Protein AF-A0A6B4JHG7-F1 (afdb_monomer_lite)

Secondary structure (DSSP, 8-state):
--------SS-----S----S--EEEEEEEEEGGGSGGG--TTSEE-TT-EEETTS-B--SSSS-GGGEEEEE-S-EE-TT--SEEEEEEEEEEEE-GGGSSSPPPHHHHHH-TTEEE-

Sequence (119 aa):
MSIEKKITYMGESKSILKLVGEMFQNVNIKVTKTDITAALNDDEVLPAGTIIAQDGKFVDGTTITDDKAYGLVYRDVNFKHSNGNESIPVTIFGFVNEKALPKAPSSNAKSAMKMLLFI

Structure (mmCIF, N/CA/C/O backbone):
data_AF-A0A6B4JHG7-F1
#
_entry.id   AF-A0A6B4JHG7-F1
#
loop_
_atom_site.group_PDB
_atom_site.id
_atom_site.type_symbol
_atom_site.label_atom_id
_atom_site.label_alt_id
_atom_site.label_comp_id
_atom_site.label_asym_id
_atom_site.label_entity_id
_atom_site.label_seq_id
_atom_site.pdbx_PDB_ins_code
_atom_site.Cartn_x
_atom_site.Cartn_y
_atom_site.Cartn_z
_atom_site.occupancy
_atom_site.B_iso_or_equiv
_atom_site.auth_seq_id
_atom_site.auth_comp_id
_atom_site.auth_asym_id
_atom_site.auth_atom_id
_atom_site.pdbx_PDB_model_num
ATOM 1 N N . MET A 1 1 ? -25.183 -15.668 58.022 1.00 49.31 1 MET A N 1
ATOM 2 C CA . MET A 1 1 ? -24.163 -14.793 57.405 1.00 49.31 1 MET A CA 1
ATOM 3 C C . MET A 1 1 ? -23.619 -15.512 56.183 1.00 49.31 1 MET A C 1
ATOM 5 O O . MET A 1 1 ? -23.017 -16.563 56.349 1.00 49.31 1 MET A O 1
ATOM 9 N N . SER A 1 2 ? -23.916 -15.020 54.978 1.00 47.78 2 SER A N 1
ATOM 10 C CA . SER A 1 2 ? -23.335 -15.557 53.740 1.00 47.78 2 SER A CA 1
ATOM 11 C C . SER A 1 2 ? -21.944 -14.950 53.576 1.00 47.78 2 SER A C 1
ATOM 13 O O . SER A 1 2 ? -21.821 -13.727 53.588 1.00 47.78 2 SER A O 1
ATOM 15 N N . ILE A 1 3 ? -20.904 -15.778 53.505 1.00 60.16 3 ILE A N 1
ATOM 16 C CA . ILE A 1 3 ? -19.539 -15.317 53.239 1.00 60.16 3 ILE A CA 1
ATOM 17 C C . ILE A 1 3 ? -19.255 -15.632 51.777 1.00 60.16 3 ILE A C 1
ATOM 19 O O . ILE A 1 3 ? -19.034 -16.786 51.412 1.00 60.16 3 ILE A O 1
ATOM 23 N N . GLU A 1 4 ? -19.281 -14.602 50.940 1.00 63.50 4 GLU A N 1
ATOM 24 C CA . GLU A 1 4 ? -18.851 -14.711 49.553 1.00 63.50 4 GLU A CA 1
ATOM 25 C C . GLU A 1 4 ? -17.319 -14.827 49.528 1.00 63.50 4 GLU A C 1
ATOM 27 O O . GLU A 1 4 ? -16.594 -13.909 49.918 1.00 63.50 4 GLU A O 1
ATOM 32 N N . LYS A 1 5 ? -16.800 -15.991 49.123 1.00 61.75 5 LYS A N 1
ATOM 33 C CA . LYS A 1 5 ? -15.357 -16.192 48.953 1.00 61.75 5 LYS A CA 1
ATOM 34 C C . LYS A 1 5 ? -14.920 -15.605 47.614 1.00 61.75 5 LYS A C 1
ATOM 36 O O . LYS A 1 5 ? -15.081 -16.236 46.574 1.00 61.75 5 LYS A O 1
ATOM 41 N N . LYS A 1 6 ? -14.310 -14.421 47.654 1.00 66.94 6 LYS A N 1
ATOM 42 C CA . LYS A 1 6 ? -13.621 -13.823 46.506 1.00 66.94 6 LYS A CA 1
ATOM 43 C C . LYS A 1 6 ? -12.177 -14.329 46.468 1.00 66.94 6 LYS A C 1
ATOM 45 O O . LYS A 1 6 ? -11.413 -14.050 47.388 1.00 66.94 6 LYS A O 1
ATOM 50 N N . ILE A 1 7 ? -11.812 -15.087 45.433 1.00 62.06 7 ILE A N 1
ATOM 51 C CA . ILE A 1 7 ? -10.432 -15.551 45.228 1.00 62.06 7 ILE A CA 1
ATOM 52 C C . ILE A 1 7 ? -9.828 -14.765 44.065 1.00 62.06 7 ILE A C 1
ATOM 54 O O . ILE A 1 7 ? -10.294 -14.864 42.932 1.00 62.06 7 ILE A O 1
ATOM 58 N N . THR A 1 8 ? -8.798 -13.972 44.355 1.00 64.38 8 THR A N 1
ATOM 59 C CA . THR A 1 8 ? -8.049 -13.197 43.360 1.00 64.38 8 THR A CA 1
ATOM 60 C C . THR A 1 8 ? -6.716 -13.892 43.132 1.00 64.38 8 THR A C 1
ATOM 62 O O . THR A 1 8 ? -5.870 -13.896 44.022 1.00 64.38 8 THR A O 1
ATOM 65 N N . TYR A 1 9 ? -6.536 -14.506 41.963 1.00 56.50 9 TYR A N 1
ATOM 66 C CA . TYR A 1 9 ? -5.351 -15.325 41.691 1.00 56.50 9 TYR A CA 1
ATOM 67 C C . TYR A 1 9 ? -4.128 -14.502 41.265 1.00 56.50 9 TYR A C 1
ATOM 69 O O . TYR A 1 9 ? -3.016 -14.886 41.597 1.00 56.50 9 TYR A O 1
ATOM 77 N N . MET A 1 10 ? -4.332 -13.356 40.611 1.00 56.84 10 MET A N 1
ATOM 78 C CA . MET A 1 10 ? -3.356 -12.306 40.296 1.00 56.84 10 MET A CA 1
ATOM 79 C C . MET A 1 10 ? -4.185 -11.046 40.000 1.00 56.84 10 MET A C 1
ATOM 81 O O . MET A 1 10 ? -5.142 -11.133 39.232 1.00 56.84 10 MET A O 1
ATOM 85 N N . GLY A 1 11 ? -3.896 -9.890 40.602 1.00 53.81 11 GLY A N 1
ATOM 86 C CA . GLY A 1 11 ? -4.543 -8.642 40.173 1.00 53.81 11 GLY A CA 1
ATOM 87 C C . GLY A 1 11 ? -4.198 -8.378 38.704 1.00 53.81 11 GLY A C 1
ATOM 88 O O . GLY A 1 11 ? -3.020 -8.384 38.357 1.00 53.81 11 GLY A O 1
ATOM 89 N N . GLU A 1 12 ? -5.202 -8.226 37.839 1.00 45.78 12 GLU A N 1
ATOM 90 C CA . GLU A 1 12 ? -5.006 -8.142 36.386 1.00 45.78 12 GLU A CA 1
ATOM 91 C C . GLU A 1 12 ? -3.998 -7.043 36.010 1.00 45.78 12 GLU A C 1
ATOM 93 O O . GLU A 1 12 ? -4.103 -5.908 36.483 1.00 45.78 12 GLU A O 1
ATOM 98 N N . SER A 1 13 ? -3.047 -7.351 35.115 1.00 47.19 13 SER A N 1
ATOM 99 C CA . SER A 1 13 ? -2.284 -6.318 34.403 1.00 47.19 13 SER A CA 1
ATOM 100 C C . SER A 1 13 ? -3.258 -5.481 33.578 1.00 47.19 13 SER A C 1
ATOM 102 O O . SER A 1 13 ? -3.543 -5.786 32.422 1.00 47.19 13 SER A O 1
ATOM 104 N N . LYS A 1 14 ? -3.784 -4.411 34.175 1.00 43.72 14 LYS A N 1
ATOM 105 C CA . LYS A 1 14 ? -4.546 -3.393 33.459 1.00 43.72 14 LYS A CA 1
ATOM 106 C C . LYS A 1 14 ? -3.586 -2.596 32.583 1.00 43.72 14 LYS A C 1
ATOM 108 O O . LYS A 1 14 ? -3.052 -1.574 32.998 1.00 43.72 14 LYS A O 1
ATOM 113 N N . SER A 1 15 ? -3.377 -3.064 31.360 1.00 49.62 15 SER A N 1
ATOM 114 C CA . SER A 1 15 ? -2.990 -2.191 30.256 1.00 49.62 15 SER A CA 1
ATOM 115 C C . SER A 1 15 ? -4.259 -1.817 29.500 1.00 49.62 15 SER A C 1
ATOM 117 O O . SER A 1 15 ? -4.832 -2.650 28.807 1.00 49.62 15 SER A O 1
ATOM 119 N N . ILE A 1 16 ? -4.714 -0.573 29.639 1.00 46.03 16 ILE A N 1
ATOM 120 C CA . ILE A 1 16 ? -5.915 -0.052 28.957 1.00 46.03 16 ILE A CA 1
ATOM 121 C C . ILE A 1 16 ? -5.587 0.578 27.589 1.00 46.03 16 ILE A C 1
ATOM 123 O O . ILE A 1 16 ? -6.299 1.459 27.128 1.00 46.03 16 ILE A O 1
ATOM 127 N N . LEU A 1 17 ? -4.526 0.091 26.937 1.00 44.03 17 LEU A N 1
ATO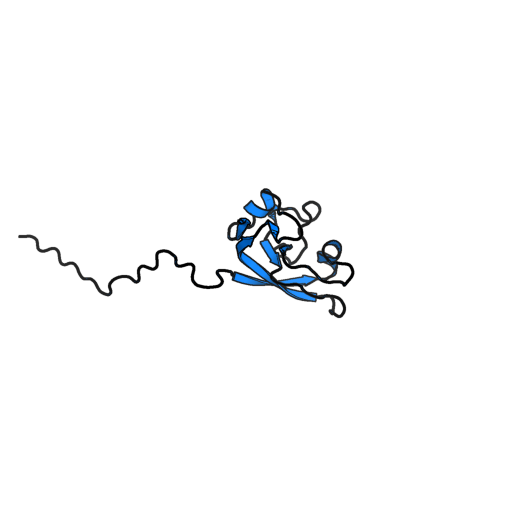M 128 C CA . LEU A 1 17 ? -3.785 0.702 25.824 1.00 44.03 17 LEU A CA 1
ATOM 129 C C . LEU A 1 17 ? -2.834 1.822 26.267 1.00 44.03 17 LEU A C 1
ATOM 131 O O . LEU A 1 17 ? -3.147 2.713 27.050 1.00 44.03 17 LEU A O 1
ATOM 135 N N . LYS A 1 18 ? -1.613 1.695 25.761 1.00 44.91 18 LYS A N 1
ATOM 136 C CA . LYS A 1 18 ? -0.376 2.323 26.208 1.00 44.91 18 LYS A CA 1
ATOM 137 C C . LYS A 1 18 ? 0.362 2.640 24.916 1.00 44.91 18 LYS A C 1
ATOM 139 O O . LYS A 1 18 ? 1.049 1.764 24.410 1.00 44.91 18 LYS A O 1
ATOM 144 N N . LEU A 1 19 ? 0.167 3.807 24.304 1.00 56.56 19 LEU A N 1
ATOM 145 C CA . LEU A 1 19 ? 1.042 4.185 23.188 1.00 56.56 19 LEU A CA 1
ATOM 146 C C . LEU A 1 19 ? 2.431 4.470 23.777 1.00 56.56 19 LEU A C 1
ATOM 148 O O . LEU A 1 19 ? 2.740 5.595 24.152 1.00 56.56 19 LEU A O 1
ATOM 152 N N . VAL A 1 20 ? 3.244 3.423 23.927 1.00 45.03 20 VAL A N 1
ATOM 153 C CA . VAL A 1 20 ? 4.691 3.524 24.125 1.00 45.03 20 VAL A CA 1
ATOM 154 C C . VAL A 1 20 ? 5.336 2.493 23.209 1.00 45.03 20 VAL A C 1
ATOM 156 O O . VAL A 1 20 ? 5.348 1.301 23.513 1.00 45.03 20 VAL A O 1
ATOM 159 N N . GLY A 1 21 ? 5.832 2.980 22.074 1.00 59.00 21 GLY A N 1
ATOM 160 C CA . GLY A 1 21 ? 6.457 2.195 21.014 1.00 59.00 21 GLY A CA 1
ATOM 161 C C . GLY A 1 21 ? 5.870 2.493 19.635 1.00 59.00 21 GLY A C 1
ATOM 162 O O . GLY A 1 21 ? 4.820 3.123 19.501 1.00 59.00 21 GLY A O 1
ATOM 163 N N . GLU A 1 22 ? 6.572 2.018 18.611 1.00 62.09 22 GLU A N 1
ATOM 164 C CA . GLU A 1 22 ? 6.141 2.016 17.217 1.00 62.09 22 GLU A CA 1
ATOM 165 C C . GLU A 1 22 ? 4.953 1.052 17.029 1.00 62.09 22 GLU A C 1
ATOM 167 O O . GLU A 1 22 ? 5.122 -0.144 16.802 1.00 62.09 22 GLU A O 1
ATOM 172 N N . MET A 1 23 ? 3.723 1.557 17.184 1.00 75.69 23 MET A N 1
ATOM 173 C CA . MET A 1 23 ? 2.496 0.774 16.992 1.00 75.69 23 MET A CA 1
ATOM 174 C C . MET A 1 23 ? 2.169 0.626 15.506 1.00 75.69 23 MET A C 1
ATOM 176 O O . MET A 1 23 ? 1.224 1.234 15.003 1.00 75.69 23 MET A O 1
ATOM 180 N N . PHE A 1 24 ? 2.952 -0.192 14.810 1.00 82.06 24 PHE A N 1
ATOM 181 C CA . PHE A 1 24 ? 2.631 -0.641 13.465 1.00 82.06 24 PHE A CA 1
ATOM 182 C C . PHE A 1 24 ? 2.929 -2.131 13.291 1.00 82.06 24 PHE A C 1
ATOM 184 O O . PHE A 1 24 ? 3.789 -2.697 13.964 1.00 82.06 24 PHE A O 1
ATOM 191 N N . GLN A 1 25 ? 2.208 -2.776 12.378 1.00 86.12 25 GLN A N 1
ATOM 192 C CA . GLN A 1 25 ? 2.509 -4.136 11.948 1.00 86.12 25 GLN A CA 1
ATOM 193 C C . GLN A 1 25 ? 2.693 -4.158 10.442 1.00 86.12 25 GLN A C 1
ATOM 195 O O . GLN A 1 25 ? 1.804 -3.755 9.686 1.00 86.12 25 GLN A O 1
ATOM 200 N N . ASN A 1 26 ? 3.840 -4.690 10.034 1.00 89.31 26 ASN A N 1
ATOM 201 C CA . ASN A 1 26 ? 4.172 -4.902 8.639 1.00 89.31 26 ASN A CA 1
ATOM 202 C C . ASN A 1 26 ? 4.039 -6.380 8.297 1.00 89.31 26 ASN A C 1
ATOM 204 O O . ASN A 1 26 ? 4.357 -7.256 9.104 1.00 89.31 26 ASN A O 1
ATOM 208 N N . VAL A 1 27 ? 3.621 -6.647 7.071 1.00 90.50 27 VAL A N 1
ATOM 209 C CA . VAL A 1 27 ? 3.660 -7.970 6.462 1.00 90.50 27 VAL A CA 1
ATOM 210 C C . VAL A 1 27 ? 4.451 -7.897 5.172 1.00 90.50 27 VAL A C 1
ATOM 212 O O . VAL A 1 27 ? 4.416 -6.904 4.451 1.00 90.50 27 VAL A O 1
ATOM 215 N N . ASN A 1 28 ? 5.195 -8.957 4.897 1.00 92.38 28 ASN A N 1
ATOM 216 C CA . ASN A 1 28 ? 5.970 -9.052 3.675 1.00 92.38 28 ASN A CA 1
ATOM 217 C C . ASN A 1 28 ? 5.067 -9.562 2.552 1.00 92.38 28 ASN A C 1
ATOM 219 O O . ASN A 1 28 ? 4.546 -10.675 2.640 1.00 92.38 28 ASN A O 1
ATOM 223 N N . ILE A 1 29 ? 4.897 -8.759 1.504 1.00 92.75 29 ILE A N 1
ATOM 224 C CA . ILE A 1 29 ? 4.121 -9.114 0.313 1.00 92.75 29 ILE A CA 1
ATOM 225 C C . ILE A 1 29 ? 5.079 -9.239 -0.863 1.00 92.75 29 ILE A C 1
ATOM 227 O O . ILE A 1 29 ? 5.960 -8.400 -1.056 1.00 92.75 29 ILE A O 1
ATOM 231 N N . LYS A 1 30 ? 4.917 -10.307 -1.647 1.00 92.06 30 LYS A N 1
ATOM 232 C CA . LYS A 1 30 ? 5.647 -10.462 -2.903 1.00 92.06 30 LYS A CA 1
ATOM 233 C C . LYS A 1 30 ? 5.014 -9.573 -3.959 1.00 92.06 30 LYS A C 1
ATOM 235 O O . LYS A 1 30 ? 3.816 -9.667 -4.195 1.00 92.06 30 LYS A O 1
ATOM 240 N N . VAL A 1 31 ? 5.837 -8.762 -4.600 1.00 91.06 31 VAL A N 1
ATOM 241 C CA . VAL A 1 31 ? 5.426 -7.795 -5.610 1.00 91.06 31 VAL A CA 1
ATOM 242 C C . VAL A 1 31 ? 6.265 -7.995 -6.857 1.00 91.06 31 VAL A C 1
ATOM 244 O O . VAL A 1 31 ? 7.482 -8.183 -6.772 1.00 91.06 31 VAL A O 1
ATOM 247 N N . THR A 1 32 ? 5.608 -7.970 -8.015 1.00 91.31 32 THR A N 1
ATOM 248 C CA . THR A 1 32 ? 6.291 -7.999 -9.306 1.00 91.31 32 THR A CA 1
ATOM 249 C C . THR A 1 32 ? 6.405 -6.590 -9.876 1.00 91.31 32 THR A C 1
ATOM 251 O O . THR A 1 32 ? 5.484 -5.786 -9.748 1.00 91.31 32 THR A O 1
ATOM 254 N N . LYS A 1 33 ? 7.523 -6.276 -10.536 1.00 87.00 33 LYS A N 1
ATOM 255 C CA . LYS A 1 33 ? 7.781 -4.946 -11.113 1.00 87.00 33 LYS A CA 1
ATOM 256 C C . LYS A 1 33 ? 6.728 -4.551 -12.157 1.00 87.00 33 LYS A C 1
ATOM 258 O O . LYS A 1 33 ? 6.387 -3.376 -12.262 1.00 87.00 33 LYS A O 1
ATOM 263 N N . THR A 1 34 ? 6.178 -5.526 -12.882 1.00 88.75 34 THR A N 1
ATOM 264 C CA . THR A 1 34 ? 5.109 -5.326 -13.875 1.00 88.75 34 THR A CA 1
ATOM 265 C C . THR A 1 34 ? 3.794 -4.868 -13.251 1.00 88.75 34 THR A C 1
ATOM 267 O O . THR A 1 34 ? 3.077 -4.081 -13.859 1.00 88.75 34 THR A O 1
ATOM 270 N N . ASP A 1 35 ? 3.492 -5.309 -12.028 1.00 87.25 35 ASP A N 1
ATOM 271 C CA . ASP A 1 35 ? 2.240 -4.979 -11.335 1.00 87.25 35 ASP A CA 1
ATOM 272 C C . ASP A 1 35 ? 2.270 -3.607 -10.635 1.00 87.25 35 ASP A C 1
ATOM 274 O O . ASP A 1 35 ? 1.232 -3.107 -10.197 1.00 87.25 35 ASP A O 1
ATOM 278 N N . ILE A 1 36 ? 3.455 -2.998 -10.513 1.00 88.19 36 ILE A N 1
ATOM 279 C CA . ILE A 1 36 ? 3.668 -1.710 -9.830 1.00 88.19 36 ILE A CA 1
ATOM 280 C C . ILE A 1 36 ? 4.327 -0.654 -10.714 1.00 88.19 36 ILE A C 1
ATOM 282 O O . ILE A 1 36 ? 4.699 0.403 -10.213 1.00 88.19 36 ILE A O 1
ATOM 286 N N . THR A 1 37 ? 4.485 -0.907 -12.016 1.00 87.00 37 THR A N 1
ATOM 287 C CA . THR A 1 37 ? 5.227 -0.006 -12.916 1.00 87.00 37 THR A CA 1
ATOM 288 C C . THR A 1 37 ? 4.673 1.422 -12.885 1.00 87.00 37 THR A C 1
ATOM 290 O O . THR A 1 37 ? 5.440 2.374 -12.906 1.00 87.00 37 THR A O 1
ATOM 293 N N . ALA A 1 38 ? 3.352 1.577 -12.746 1.00 86.25 38 ALA A N 1
ATOM 294 C CA . ALA A 1 38 ? 2.686 2.878 -12.655 1.00 86.25 38 ALA A CA 1
ATOM 295 C C . ALA A 1 38 ? 2.921 3.633 -11.328 1.00 86.25 38 ALA A C 1
ATOM 297 O O . ALA A 1 38 ? 2.569 4.806 -11.229 1.00 86.25 38 ALA A O 1
ATOM 298 N N . ALA A 1 39 ? 3.474 2.971 -10.310 1.00 86.25 39 ALA A N 1
ATOM 299 C CA . ALA A 1 39 ? 3.754 3.542 -8.994 1.00 86.25 39 ALA A CA 1
ATOM 300 C C . ALA A 1 39 ? 5.250 3.783 -8.736 1.00 86.25 39 ALA A C 1
ATOM 302 O O . ALA A 1 39 ? 5.604 4.349 -7.703 1.00 86.25 39 ALA A O 1
ATOM 303 N N . LEU A 1 40 ? 6.125 3.339 -9.643 1.00 87.88 40 LEU A N 1
ATOM 304 C CA . LEU A 1 40 ? 7.556 3.607 -9.563 1.00 87.88 40 LEU A CA 1
ATOM 305 C C . LEU A 1 40 ? 7.844 5.056 -9.967 1.00 87.88 40 LEU A C 1
ATOM 307 O O . LEU A 1 40 ? 7.233 5.583 -10.896 1.00 87.88 40 LEU A O 1
ATOM 311 N N . ASN A 1 41 ? 8.793 5.689 -9.283 1.00 87.00 41 ASN A N 1
ATOM 312 C CA . ASN A 1 41 ? 9.349 6.967 -9.724 1.00 87.00 41 ASN A CA 1
ATOM 313 C C . ASN A 1 41 ? 10.395 6.773 -10.844 1.00 87.00 41 ASN A C 1
ATOM 315 O O . ASN A 1 41 ? 10.717 5.645 -11.221 1.00 87.00 41 ASN A O 1
ATOM 319 N N . ASP A 1 42 ? 10.963 7.877 -11.339 1.00 85.62 42 ASP A N 1
ATOM 320 C CA . ASP A 1 42 ? 11.960 7.872 -12.425 1.00 85.62 42 ASP A CA 1
ATOM 321 C C . ASP A 1 42 ? 13.235 7.061 -12.101 1.00 85.62 42 ASP A C 1
ATOM 323 O O . ASP A 1 42 ? 13.920 6.584 -13.005 1.00 85.62 42 ASP A O 1
ATOM 327 N N . ASP A 1 43 ? 13.538 6.857 -10.815 1.00 86.31 43 ASP A N 1
ATOM 328 C CA . ASP A 1 43 ? 14.666 6.050 -10.331 1.00 86.31 43 ASP A CA 1
ATOM 329 C C . ASP A 1 43 ? 14.306 4.572 -10.092 1.00 86.31 43 ASP A C 1
ATOM 331 O O . ASP A 1 43 ? 15.102 3.814 -9.529 1.00 86.31 43 ASP A O 1
ATOM 335 N N . GLU A 1 44 ? 13.117 4.150 -10.525 1.00 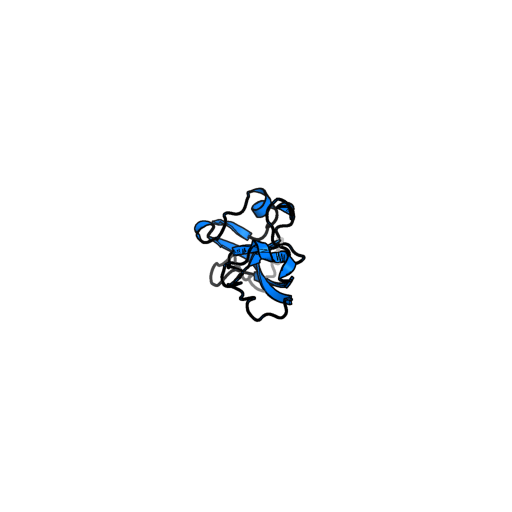86.19 44 GLU A N 1
ATOM 336 C CA . GLU A 1 44 ? 12.542 2.822 -10.297 1.00 86.19 44 GLU A CA 1
ATOM 337 C C . GLU A 1 44 ? 12.391 2.480 -8.806 1.00 86.19 44 GLU A C 1
ATOM 339 O O . GLU A 1 44 ? 12.496 1.323 -8.395 1.00 86.19 44 GLU A O 1
ATOM 344 N N . VAL A 1 45 ? 12.134 3.488 -7.974 1.00 88.75 45 VAL A N 1
ATOM 345 C CA . VAL A 1 45 ? 11.846 3.338 -6.546 1.00 88.75 45 VAL A CA 1
ATOM 346 C C . VAL A 1 45 ? 10.338 3.389 -6.326 1.00 88.75 45 VAL A C 1
ATOM 348 O O . VAL A 1 45 ? 9.657 4.301 -6.790 1.00 88.75 45 VAL A O 1
ATOM 351 N N . LEU A 1 46 ? 9.823 2.406 -5.592 1.00 88.81 46 LEU A N 1
ATOM 352 C CA . LEU A 1 46 ? 8.461 2.385 -5.077 1.00 88.81 46 LEU A CA 1
ATOM 353 C C . LEU A 1 46 ? 8.423 3.197 -3.775 1.00 88.81 46 LEU A C 1
ATOM 355 O O . LEU A 1 46 ? 9.028 2.750 -2.793 1.00 88.81 46 LEU A O 1
ATOM 359 N N . PRO A 1 47 ? 7.754 4.361 -3.739 1.00 88.50 47 PRO A N 1
ATOM 360 C CA . PRO A 1 47 ? 7.776 5.226 -2.570 1.00 88.50 47 PRO A CA 1
ATOM 361 C C . PRO A 1 47 ? 6.967 4.638 -1.410 1.00 88.50 47 PRO A C 1
ATOM 363 O O . PRO A 1 47 ? 5.932 3.982 -1.601 1.00 88.50 47 PRO A O 1
ATOM 366 N N . ALA A 1 48 ? 7.413 4.918 -0.189 1.00 87.75 48 ALA A N 1
ATOM 367 C CA . ALA A 1 48 ? 6.663 4.639 1.025 1.00 87.75 48 ALA A CA 1
ATOM 368 C C . ALA A 1 48 ? 5.285 5.323 0.992 1.00 87.75 48 ALA A C 1
ATOM 370 O O . ALA A 1 48 ? 5.109 6.404 0.433 1.00 87.75 48 ALA A O 1
ATOM 371 N N . GLY A 1 49 ? 4.280 4.681 1.582 1.00 85.75 49 GLY A N 1
ATOM 372 C CA . GLY A 1 49 ? 2.901 5.166 1.557 1.00 85.75 49 GLY A CA 1
ATOM 373 C C . GLY A 1 49 ? 2.126 4.826 0.281 1.00 85.75 49 GLY A C 1
ATOM 374 O O . GLY A 1 49 ? 0.958 5.190 0.171 1.00 85.75 49 GLY A O 1
ATOM 375 N N . THR A 1 50 ? 2.726 4.110 -0.673 1.00 90.75 50 THR A N 1
ATOM 376 C CA . THR A 1 50 ? 1.994 3.574 -1.831 1.00 90.75 50 THR A CA 1
ATOM 377 C C . THR A 1 50 ? 1.001 2.500 -1.386 1.00 90.75 50 THR A C 1
ATOM 379 O O . THR A 1 50 ? 1.355 1.622 -0.599 1.00 90.75 50 THR A O 1
ATOM 382 N N . ILE A 1 51 ? -0.233 2.548 -1.893 1.00 92.31 51 ILE A N 1
ATOM 383 C CA . ILE A 1 51 ? -1.283 1.575 -1.562 1.00 92.31 51 ILE A CA 1
ATOM 384 C C . ILE A 1 51 ? -1.095 0.312 -2.405 1.00 92.31 51 ILE A C 1
ATOM 386 O O . ILE A 1 51 ? -1.044 0.373 -3.636 1.00 92.31 51 ILE A O 1
ATOM 390 N N . ILE A 1 52 ? -1.021 -0.833 -1.732 1.00 92.38 52 ILE A N 1
ATOM 391 C CA . ILE A 1 52 ? -0.815 -2.145 -2.347 1.00 92.38 52 ILE A CA 1
ATOM 392 C C . ILE A 1 52 ? -1.956 -3.083 -1.947 1.00 92.38 52 ILE A C 1
ATOM 394 O O . ILE A 1 52 ? -2.457 -3.049 -0.816 1.00 92.38 52 ILE A O 1
ATOM 398 N N . ALA A 1 53 ? -2.382 -3.915 -2.893 1.00 93.12 53 ALA A N 1
ATOM 399 C CA . ALA A 1 53 ? -3.345 -4.982 -2.676 1.00 93.12 53 ALA A CA 1
ATOM 400 C C . ALA A 1 53 ? -2.678 -6.225 -2.067 1.00 93.12 53 ALA A C 1
ATOM 402 O O . ALA A 1 53 ? -1.462 -6.399 -2.118 1.00 93.12 53 ALA A O 1
ATOM 403 N N . GLN A 1 54 ? -3.472 -7.132 -1.499 1.00 90.88 54 GLN A N 1
ATOM 404 C CA . GLN A 1 54 ? -2.945 -8.336 -0.843 1.00 90.88 54 GLN A CA 1
ATOM 405 C C . GLN A 1 54 ? -2.162 -9.256 -1.803 1.00 90.88 54 GLN A C 1
ATOM 407 O O . GLN A 1 54 ? -1.267 -9.981 -1.373 1.00 90.88 54 GLN A O 1
ATOM 412 N N . ASP A 1 55 ? -2.481 -9.216 -3.098 1.00 90.12 55 ASP A N 1
ATOM 413 C CA . ASP A 1 55 ? -1.784 -9.950 -4.158 1.00 90.12 55 ASP A CA 1
ATOM 414 C C . ASP A 1 55 ? -0.521 -9.236 -4.674 1.00 90.12 55 ASP A C 1
ATOM 416 O O . ASP A 1 55 ? 0.116 -9.724 -5.604 1.00 90.12 55 ASP A O 1
ATOM 420 N N . GLY A 1 56 ? -0.143 -8.108 -4.065 1.00 87.81 56 GLY A N 1
ATOM 421 C CA . GLY A 1 56 ? 1.067 -7.363 -4.396 1.00 87.81 56 GLY A CA 1
ATOM 422 C C . GLY A 1 56 ? 0.916 -6.363 -5.539 1.00 87.81 56 GLY A C 1
ATOM 423 O O . GLY A 1 56 ? 1.916 -5.813 -5.992 1.00 87.81 56 GLY A O 1
ATOM 424 N N . LYS A 1 57 ? -0.308 -6.103 -6.008 1.00 91.94 57 LYS A N 1
ATOM 425 C CA . LYS A 1 57 ? -0.557 -5.150 -7.097 1.00 91.94 57 LYS A CA 1
ATOM 426 C C . LYS A 1 57 ? -0.742 -3.727 -6.599 1.00 91.94 57 LYS A C 1
ATOM 428 O O . LYS A 1 57 ? -1.235 -3.503 -5.492 1.00 91.94 57 LYS A O 1
ATOM 433 N N . PHE A 1 58 ? -0.390 -2.762 -7.443 1.00 92.06 58 PHE A N 1
ATOM 434 C CA . PHE A 1 58 ? -0.662 -1.357 -7.171 1.00 92.06 58 PHE A CA 1
ATOM 435 C C . PHE A 1 58 ? -2.161 -1.052 -7.255 1.00 92.06 58 PHE A C 1
ATOM 437 O O . PHE A 1 58 ? -2.818 -1.407 -8.233 1.00 92.06 58 PHE A O 1
ATOM 444 N N . VAL A 1 59 ? -2.697 -0.385 -6.231 1.00 89.56 59 VAL A N 1
ATOM 445 C CA . VAL A 1 59 ? -4.093 0.070 -6.202 1.00 89.56 59 VAL A CA 1
ATOM 446 C C . VAL A 1 59 ? -4.168 1.462 -6.824 1.00 89.56 59 VAL A C 1
ATOM 448 O O . VAL A 1 59 ? -3.852 2.466 -6.184 1.00 89.56 59 VAL A O 1
ATOM 451 N N . ASP A 1 60 ? -4.565 1.518 -8.093 1.00 84.00 60 ASP A N 1
ATOM 452 C CA . ASP A 1 60 ? -4.711 2.759 -8.862 1.00 84.00 60 ASP A CA 1
ATOM 453 C C . ASP A 1 60 ? -6.100 3.409 -8.695 1.00 84.00 60 ASP A C 1
ATOM 455 O O . ASP A 1 60 ? -6.239 4.621 -8.895 1.00 84.00 60 ASP A O 1
ATOM 459 N N . GLY A 1 61 ? -7.100 2.620 -8.285 1.00 78.75 61 GLY A N 1
ATOM 460 C CA . GLY A 1 61 ? -8.510 3.000 -8.199 1.00 78.75 61 GLY A CA 1
ATOM 461 C C . GLY A 1 61 ? -9.296 2.755 -9.495 1.00 78.75 61 GLY A C 1
ATOM 462 O O . GLY A 1 61 ? -10.493 3.036 -9.537 1.00 78.75 61 GLY A O 1
ATOM 463 N N . THR A 1 62 ? -8.658 2.221 -10.544 1.00 80.38 62 THR A N 1
ATOM 464 C CA . THR A 1 62 ? -9.275 1.930 -11.851 1.00 80.38 62 THR A CA 1
ATOM 465 C C . THR A 1 62 ? -9.138 0.461 -12.232 1.00 80.38 62 THR A C 1
ATOM 467 O O . THR A 1 62 ? -10.142 -0.242 -12.329 1.00 80.38 62 THR A O 1
ATOM 470 N N . THR A 1 63 ? -7.909 -0.018 -12.429 1.00 80.12 63 THR A N 1
ATOM 471 C CA . THR A 1 63 ? -7.608 -1.410 -12.795 1.00 80.12 63 THR A CA 1
ATOM 472 C C . THR A 1 63 ? -7.705 -2.301 -11.567 1.00 80.12 63 THR A C 1
ATOM 474 O O . THR A 1 63 ? -8.295 -3.383 -11.599 1.00 80.12 63 THR A O 1
ATOM 477 N N . ILE A 1 64 ? -7.138 -1.816 -10.463 1.00 86.44 64 ILE A N 1
ATOM 478 C CA . ILE A 1 64 ? -7.236 -2.410 -9.141 1.00 86.44 64 ILE A CA 1
ATOM 479 C C . ILE A 1 64 ? -8.019 -1.428 -8.281 1.00 86.44 64 ILE A C 1
ATOM 481 O O . ILE A 1 64 ? -7.570 -0.332 -7.953 1.00 86.44 64 ILE A O 1
ATOM 485 N N . THR A 1 65 ? -9.234 -1.841 -7.960 1.00 88.50 65 THR A N 1
ATOM 486 C CA . THR A 1 65 ? -10.220 -1.048 -7.244 1.00 88.50 65 THR A CA 1
ATOM 487 C C . THR A 1 65 ? -9.858 -0.877 -5.766 1.00 88.50 65 THR A C 1
ATOM 489 O O . THR A 1 65 ? -9.196 -1.719 -5.156 1.00 88.50 65 THR A O 1
ATOM 492 N N . ASP A 1 66 ? -10.314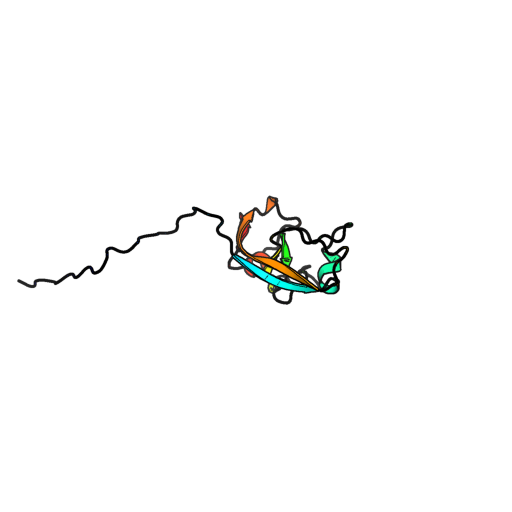 0.231 -5.181 1.00 87.69 66 ASP A N 1
ATOM 493 C CA . ASP A 1 66 ? -9.984 0.645 -3.811 1.00 87.69 66 ASP A CA 1
ATOM 494 C C . ASP A 1 66 ? -10.420 -0.350 -2.720 1.00 87.69 66 ASP A C 1
ATOM 496 O O . ASP A 1 66 ? -9.839 -0.376 -1.638 1.00 87.69 66 ASP A O 1
ATOM 500 N N . ASP A 1 67 ? -11.421 -1.192 -2.985 1.00 88.50 67 ASP A N 1
ATOM 501 C CA . ASP A 1 67 ? -11.878 -2.260 -2.083 1.00 88.50 67 ASP A CA 1
ATOM 502 C C . ASP A 1 67 ? -10.816 -3.344 -1.851 1.00 88.50 67 ASP A C 1
ATOM 504 O O . ASP A 1 67 ? -10.886 -4.080 -0.866 1.00 88.50 67 ASP A O 1
ATOM 508 N N . LYS A 1 68 ? -9.814 -3.423 -2.733 1.00 90.44 68 LYS A N 1
ATOM 509 C CA . LYS A 1 68 ? -8.675 -4.339 -2.620 1.00 90.44 68 LYS A CA 1
ATOM 510 C C . LYS A 1 68 ? -7.484 -3.727 -1.888 1.00 90.44 68 LYS A C 1
ATOM 512 O O . LYS A 1 68 ? -6.471 -4.411 -1.740 1.00 90.44 68 LYS A O 1
ATOM 517 N N . ALA A 1 69 ? -7.578 -2.474 -1.435 1.00 91.31 69 ALA A N 1
ATOM 518 C CA . ALA A 1 69 ? -6.527 -1.839 -0.648 1.00 91.31 69 ALA A CA 1
ATOM 519 C C . ALA A 1 69 ? -6.270 -2.635 0.635 1.00 91.31 69 ALA A C 1
ATOM 521 O O . ALA A 1 69 ? -7.150 -2.791 1.481 1.00 91.31 69 ALA A O 1
ATOM 522 N N . TYR A 1 70 ? -5.049 -3.150 0.760 1.00 92.38 70 TYR A N 1
ATOM 523 C CA . TYR A 1 70 ? -4.666 -4.022 1.863 1.00 92.38 70 TYR A CA 1
ATOM 524 C C . TYR A 1 70 ? -3.746 -3.313 2.855 1.00 92.38 70 TYR A C 1
ATOM 526 O O . TYR A 1 70 ? -3.911 -3.461 4.065 1.00 92.38 70 TYR A O 1
ATOM 534 N N . GLY A 1 71 ? -2.814 -2.502 2.356 1.00 90.81 71 GLY A N 1
ATOM 535 C CA . GLY A 1 71 ? -1.930 -1.715 3.202 1.00 90.81 71 GLY A CA 1
ATOM 536 C C . GLY A 1 71 ? -1.041 -0.759 2.419 1.00 90.81 71 GLY A C 1
ATOM 537 O O . GLY A 1 71 ? -1.223 -0.549 1.218 1.00 90.81 71 GLY A O 1
ATOM 538 N N . LEU A 1 72 ? -0.071 -0.184 3.125 1.00 91.38 72 LEU A N 1
ATOM 539 C CA . LEU A 1 72 ? 0.835 0.840 2.607 1.00 91.38 72 LEU A CA 1
ATOM 540 C C . LEU A 1 72 ? 2.274 0.345 2.597 1.00 91.38 72 LEU A C 1
ATOM 542 O O . LEU A 1 72 ? 2.720 -0.269 3.559 1.00 91.38 72 LEU A O 1
ATOM 546 N N . VAL A 1 73 ? 3.038 0.660 1.558 1.00 91.38 73 VAL A N 1
ATOM 547 C CA . VAL A 1 73 ? 4.481 0.379 1.535 1.00 91.38 73 VAL A CA 1
ATOM 548 C C . VAL A 1 73 ? 5.163 1.090 2.709 1.00 91.38 73 VAL A C 1
ATOM 550 O O . VAL A 1 73 ? 5.030 2.302 2.861 1.00 91.38 73 VAL A O 1
ATOM 553 N N . TYR A 1 74 ? 5.884 0.351 3.553 1.00 87.06 74 TYR A N 1
ATOM 554 C CA . TYR A 1 74 ? 6.457 0.903 4.787 1.00 87.06 74 TYR A CA 1
ATOM 555 C C . TYR A 1 74 ? 7.686 1.793 4.543 1.00 87.06 74 TYR A C 1
ATOM 557 O O . TYR A 1 74 ? 7.904 2.767 5.257 1.00 87.06 74 TYR A O 1
ATOM 565 N N . ARG A 1 75 ? 8.504 1.452 3.544 1.00 86.25 75 ARG A N 1
ATOM 566 C CA . ARG A 1 75 ? 9.751 2.150 3.201 1.00 86.25 75 ARG A CA 1
ATOM 567 C C . ARG A 1 75 ? 9.987 2.102 1.705 1.00 86.25 75 ARG A C 1
ATOM 569 O O . ARG A 1 75 ? 9.536 1.158 1.063 1.00 86.25 75 ARG A O 1
ATOM 576 N N . ASP A 1 76 ? 10.753 3.054 1.199 1.00 87.69 76 ASP A N 1
ATOM 577 C CA . ASP A 1 76 ? 11.144 3.089 -0.204 1.00 87.69 76 ASP A CA 1
ATOM 578 C C . ASP A 1 76 ? 11.844 1.787 -0.610 1.00 87.69 76 ASP A C 1
ATOM 580 O O . ASP A 1 76 ? 12.770 1.317 0.062 1.00 87.69 76 ASP A O 1
ATOM 584 N N . VAL A 1 77 ? 11.389 1.188 -1.710 1.00 87.31 77 VAL A N 1
ATOM 585 C CA . VAL A 1 77 ? 11.975 -0.040 -2.259 1.00 87.31 77 VAL A CA 1
ATOM 586 C C . VAL A 1 77 ? 12.479 0.230 -3.664 1.00 87.31 77 VAL A C 1
ATOM 588 O O . VAL A 1 77 ? 11.716 0.621 -4.539 1.00 87.31 77 VAL A O 1
ATOM 591 N N . ASN A 1 78 ? 13.769 0.001 -3.885 1.00 87.38 78 A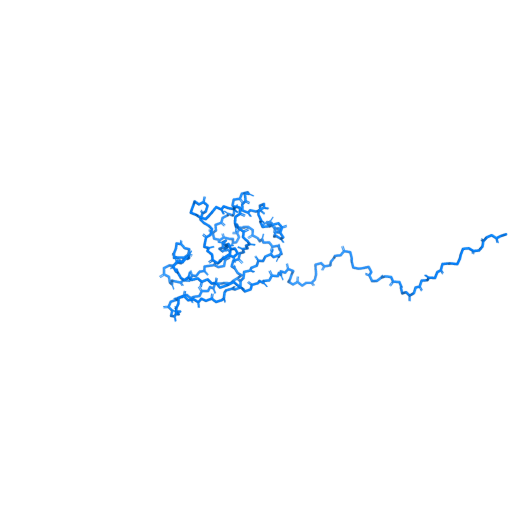SN A N 1
ATOM 592 C CA . ASN A 1 78 ? 14.411 0.225 -5.172 1.00 87.38 78 ASN A CA 1
ATOM 593 C C . ASN A 1 78 ? 14.333 -1.035 -6.056 1.00 87.38 78 ASN A C 1
ATOM 595 O O . ASN A 1 78 ? 14.830 -2.093 -5.674 1.00 87.38 78 ASN A O 1
ATOM 599 N N . PHE A 1 79 ? 13.747 -0.901 -7.248 1.00 87.69 79 PHE A N 1
ATOM 600 C CA . PHE A 1 79 ? 13.602 -1.954 -8.259 1.00 87.69 79 PHE A CA 1
ATOM 601 C C . PHE A 1 79 ? 14.583 -1.815 -9.445 1.00 87.69 79 PHE A C 1
ATOM 603 O O . PHE A 1 79 ? 14.468 -2.565 -10.421 1.00 87.69 79 PHE A O 1
ATOM 610 N N . LYS A 1 80 ? 15.567 -0.905 -9.378 1.00 83.50 80 LYS A N 1
ATOM 611 C CA . LYS A 1 80 ? 16.507 -0.574 -10.469 1.00 83.50 80 LYS A CA 1
ATOM 612 C C . LYS A 1 80 ? 17.409 -1.719 -10.908 1.00 83.50 80 LYS A C 1
ATOM 614 O O . LYS A 1 80 ? 17.678 -1.907 -12.090 1.00 83.50 80 LYS A O 1
ATOM 619 N N . HIS A 1 81 ? 17.854 -2.517 -9.945 1.00 82.75 81 HIS A N 1
ATOM 620 C CA . HIS A 1 81 ? 18.680 -3.707 -10.179 1.00 82.75 81 HIS A CA 1
ATOM 621 C C . HIS A 1 81 ? 18.023 -4.977 -9.628 1.00 82.75 81 HIS A C 1
ATOM 623 O O . HIS A 1 81 ? 18.699 -5.955 -9.320 1.00 82.75 81 HIS A O 1
ATOM 629 N N . SER A 1 82 ? 16.699 -4.944 -9.479 1.00 80.44 82 SER A N 1
ATOM 630 C CA . SER A 1 82 ? 15.911 -6.089 -9.036 1.00 80.44 82 SER A CA 1
ATOM 631 C C . SER A 1 82 ? 15.715 -7.091 -10.175 1.00 80.44 82 SER A C 1
ATOM 633 O O . SER A 1 82 ? 15.588 -6.713 -11.339 1.00 80.44 82 SER A O 1
ATOM 635 N N . ASN A 1 83 ? 15.572 -8.370 -9.822 1.00 80.81 83 ASN A N 1
ATOM 636 C CA . ASN A 1 83 ? 15.141 -9.423 -10.747 1.00 80.81 83 ASN A CA 1
ATOM 637 C C . ASN A 1 83 ? 13.647 -9.331 -11.124 1.00 80.81 83 ASN A C 1
ATOM 639 O O . ASN A 1 83 ? 13.125 -10.223 -11.787 1.00 80.81 83 ASN A O 1
ATOM 643 N N . GLY A 1 84 ? 12.947 -8.280 -10.688 1.00 78.50 84 GLY A N 1
ATOM 644 C CA . GLY A 1 84 ? 11.545 -8.027 -11.009 1.00 78.50 84 GLY A CA 1
ATOM 645 C C . GLY A 1 84 ? 10.555 -8.626 -10.014 1.00 78.50 84 GLY A C 1
ATOM 646 O O . GLY A 1 84 ? 9.363 -8.373 -10.152 1.00 78.50 84 GLY A O 1
ATOM 647 N N . ASN A 1 85 ? 11.024 -9.355 -8.997 1.00 87.81 85 ASN A N 1
ATOM 648 C CA . ASN A 1 85 ? 10.205 -9.965 -7.952 1.00 87.81 85 ASN A CA 1
ATOM 649 C C . ASN A 1 85 ? 10.829 -9.672 -6.587 1.00 87.81 85 ASN A C 1
ATOM 651 O O . ASN A 1 85 ? 11.824 -10.294 -6.221 1.00 87.81 85 ASN A O 1
ATOM 655 N N . GLU A 1 86 ? 10.222 -8.771 -5.822 1.00 87.12 86 GLU A N 1
ATOM 656 C CA . GLU A 1 86 ? 10.723 -8.371 -4.506 1.00 87.12 86 GLU A CA 1
ATOM 657 C C . GLU A 1 86 ? 9.708 -8.676 -3.413 1.00 87.12 86 GLU A C 1
ATOM 659 O O . GLU A 1 86 ? 8.496 -8.678 -3.630 1.00 87.12 86 GLU A O 1
ATOM 664 N N . SER A 1 87 ? 10.210 -8.936 -2.210 1.00 90.56 87 SER A N 1
ATOM 665 C CA . SER A 1 87 ? 9.382 -9.050 -1.014 1.00 90.56 87 SER A CA 1
ATOM 666 C C . SER A 1 87 ? 9.426 -7.725 -0.267 1.00 90.56 87 SER A C 1
ATOM 668 O O . SER A 1 87 ? 10.423 -7.420 0.389 1.00 90.56 87 SER A O 1
ATOM 670 N N . ILE A 1 88 ? 8.348 -6.950 -0.343 1.00 90.06 88 ILE A N 1
ATOM 671 C CA . ILE A 1 88 ? 8.295 -5.609 0.240 1.00 90.06 88 ILE A CA 1
ATOM 672 C C . ILE A 1 88 ? 7.518 -5.607 1.562 1.00 90.06 88 ILE A C 1
ATOM 674 O O . ILE A 1 88 ? 6.525 -6.329 1.691 1.00 90.06 88 ILE A O 1
ATOM 678 N N . PRO A 1 89 ? 7.943 -4.810 2.558 1.00 90.12 89 PRO A N 1
ATOM 679 C CA . PRO A 1 89 ? 7.186 -4.640 3.788 1.00 90.12 89 PRO A CA 1
ATOM 680 C C . PRO A 1 89 ? 6.002 -3.696 3.555 1.00 90.12 89 PRO A C 1
ATOM 682 O O . PRO A 1 89 ? 6.179 -2.545 3.149 1.00 90.12 89 PRO A O 1
ATOM 685 N N . VAL A 1 90 ? 4.803 -4.179 3.859 1.00 91.88 90 VAL A N 1
ATOM 686 C CA . VAL A 1 90 ? 3.544 -3.439 3.753 1.00 91.88 90 VAL A CA 1
ATOM 687 C C . VAL A 1 90 ? 2.920 -3.306 5.138 1.00 91.88 90 VAL A C 1
ATOM 689 O O . VAL A 1 90 ? 2.647 -4.306 5.801 1.00 91.88 90 VAL A O 1
ATOM 692 N N . THR A 1 91 ? 2.696 -2.075 5.578 1.00 90.19 91 THR A N 1
ATOM 693 C CA . THR A 1 91 ? 2.017 -1.722 6.823 1.00 90.19 91 THR A CA 1
ATOM 694 C C . THR A 1 91 ? 0.525 -2.003 6.696 1.00 90.19 91 THR A C 1
ATOM 696 O O . THR A 1 91 ? -0.144 -1.418 5.843 1.00 90.19 91 THR A O 1
ATOM 699 N N . ILE A 1 92 ? -0.004 -2.871 7.558 1.00 90.94 92 ILE A N 1
ATOM 700 C CA . ILE A 1 92 ? -1.428 -3.264 7.583 1.00 90.94 92 ILE A CA 1
ATOM 701 C C . ILE A 1 92 ? -2.148 -2.827 8.857 1.00 90.94 92 ILE A C 1
ATOM 703 O O . ILE A 1 92 ? -3.373 -2.845 8.914 1.00 90.94 92 ILE A O 1
ATOM 707 N N . PHE A 1 93 ? -1.393 -2.451 9.886 1.00 89.88 93 PHE A N 1
ATOM 708 C CA . PHE A 1 93 ? -1.919 -1.957 11.148 1.00 89.88 93 PHE A CA 1
ATOM 709 C C . PHE A 1 93 ? -1.054 -0.810 11.645 1.00 89.88 93 PHE A C 1
ATOM 711 O O . PHE A 1 93 ? 0.170 -0.866 11.513 1.00 89.88 93 PHE A O 1
ATOM 718 N N . GLY A 1 94 ? -1.691 0.200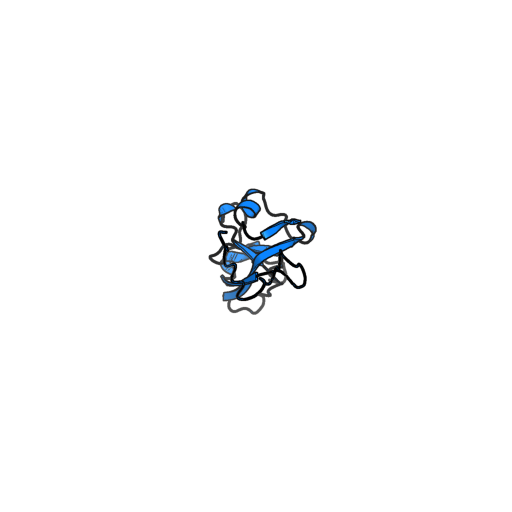 12.231 1.00 86.06 94 GLY A N 1
ATOM 719 C CA . GLY A 1 94 ? -1.021 1.337 12.845 1.00 86.06 94 GLY A CA 1
ATOM 720 C C . GLY A 1 94 ? -1.676 2.673 12.524 1.00 86.06 94 GLY A C 1
ATOM 721 O O . GLY A 1 94 ? -2.771 2.745 11.964 1.00 86.06 94 GLY A O 1
ATOM 722 N N . PHE A 1 95 ? -0.980 3.738 12.905 1.00 84.44 95 PHE A N 1
ATOM 723 C CA . PHE A 1 95 ? -1.405 5.115 12.687 1.00 84.44 95 PHE A CA 1
ATOM 724 C C . PHE A 1 95 ? -0.591 5.731 11.551 1.00 84.44 95 PHE A C 1
ATOM 726 O O . PHE A 1 95 ? 0.639 5.681 11.570 1.00 84.44 95 PHE A O 1
ATOM 733 N N . VAL A 1 96 ? -1.270 6.307 10.563 1.00 84.50 96 VAL A N 1
ATOM 734 C CA . VAL A 1 96 ? -0.658 6.827 9.337 1.00 84.50 96 VAL A CA 1
ATOM 735 C C . VAL A 1 96 ? -0.913 8.324 9.245 1.00 84.50 96 VAL A C 1
ATOM 737 O O . VAL A 1 96 ? -2.063 8.749 9.265 1.00 84.50 96 VAL A O 1
ATOM 740 N N . ASN A 1 97 ? 0.151 9.117 9.107 1.00 84.56 97 ASN A N 1
ATOM 741 C CA . ASN A 1 97 ? 0.037 10.547 8.827 1.00 84.56 97 ASN A CA 1
ATOM 742 C C . ASN A 1 97 ? -0.331 10.750 7.355 1.00 84.56 97 ASN A C 1
ATOM 744 O O . ASN A 1 97 ? 0.506 10.561 6.469 1.00 84.56 97 ASN A O 1
ATOM 748 N N . GLU A 1 98 ? -1.567 11.158 7.092 1.00 80.62 98 GLU A N 1
ATOM 749 C CA . GLU A 1 98 ? -2.086 11.269 5.728 1.00 80.62 98 GLU A CA 1
ATOM 750 C C . GLU A 1 98 ? -1.341 12.323 4.899 1.00 80.62 98 GLU A C 1
ATOM 752 O O . GLU A 1 98 ? -1.163 12.159 3.694 1.00 80.62 98 GLU A O 1
ATOM 757 N N . LYS A 1 99 ? -0.829 13.375 5.546 1.00 80.06 99 LYS A N 1
ATOM 758 C CA . LYS A 1 99 ? -0.103 14.466 4.874 1.00 80.06 99 LYS A CA 1
ATOM 759 C C . LYS A 1 99 ? 1.277 14.056 4.364 1.00 80.06 99 LYS A C 1
ATOM 761 O O . LYS A 1 99 ? 1.849 14.773 3.551 1.00 80.06 99 LYS A O 1
ATOM 766 N N . ALA A 1 100 ? 1.823 12.955 4.875 1.00 80.19 100 ALA A N 1
ATOM 767 C CA . ALA A 1 100 ? 3.127 12.439 4.474 1.00 80.19 100 ALA A CA 1
ATOM 768 C C . ALA A 1 100 ? 3.036 11.417 3.327 1.00 80.19 100 ALA A C 1
ATOM 770 O O . ALA A 1 100 ? 4.069 10.961 2.844 1.00 80.19 100 ALA A O 1
ATOM 771 N N . LEU A 1 101 ? 1.824 11.035 2.905 1.00 84.19 101 LEU A N 1
ATOM 772 C CA . LEU A 1 101 ? 1.630 10.059 1.837 1.00 84.19 101 LEU A CA 1
ATOM 773 C C . LEU A 1 101 ? 1.844 10.696 0.454 1.00 84.19 101 LEU A C 1
ATOM 775 O O . LEU A 1 101 ? 1.442 11.841 0.240 1.00 84.19 101 LEU A O 1
ATOM 779 N N . PRO A 1 102 ? 2.396 9.946 -0.519 1.00 81.25 102 PRO A N 1
ATOM 780 C CA . PRO A 1 102 ? 2.598 10.441 -1.883 1.00 81.25 102 PRO A CA 1
ATOM 781 C C . PRO A 1 102 ? 1.271 10.753 -2.590 1.00 81.25 102 PRO A C 1
ATOM 783 O O . PRO A 1 102 ? 1.200 11.639 -3.439 1.00 81.25 102 PRO A O 1
ATOM 786 N N . LYS A 1 103 ? 0.203 10.036 -2.225 1.00 83.38 103 LYS A N 1
ATOM 787 C CA . LYS A 1 103 ? -1.163 10.257 -2.699 1.00 83.38 103 LYS A CA 1
ATOM 788 C C . LYS A 1 103 ? -2.128 10.034 -1.541 1.00 83.38 103 LYS A C 1
ATOM 790 O O . LYS A 1 103 ? -2.037 9.022 -0.849 1.00 83.38 103 LYS A O 1
ATOM 795 N N . ALA A 1 104 ? -3.067 10.960 -1.358 1.00 83.19 104 ALA A N 1
ATOM 796 C CA . ALA A 1 104 ? -4.120 10.800 -0.363 1.00 83.19 104 ALA A CA 1
ATOM 797 C C . ALA A 1 104 ? -4.995 9.573 -0.714 1.00 83.19 104 ALA A C 1
ATOM 799 O O . ALA A 1 104 ? -5.478 9.484 -1.850 1.00 83.19 104 ALA A O 1
ATOM 800 N N . PRO A 1 105 ? -5.210 8.626 0.220 1.00 84.81 105 PRO A N 1
ATOM 801 C CA . PRO A 1 105 ? -6.082 7.484 -0.015 1.00 84.81 105 PRO A CA 1
ATOM 802 C C . PRO A 1 105 ? -7.536 7.941 -0.157 1.00 84.81 105 PRO A C 1
ATOM 804 O O . PRO A 1 105 ? -8.003 8.815 0.578 1.00 84.81 105 PRO A O 1
ATOM 807 N N . SER A 1 106 ? -8.286 7.311 -1.061 1.00 88.50 106 SER A N 1
ATOM 808 C CA . SER A 1 106 ? -9.727 7.543 -1.172 1.00 88.50 106 SER A CA 1
ATOM 809 C C . SER A 1 106 ? -10.468 7.043 0.078 1.00 88.50 106 SER A C 1
ATOM 811 O O . SER A 1 106 ? -9.979 6.184 0.816 1.00 88.50 106 SER A O 1
ATOM 813 N N . SER A 1 107 ? -11.691 7.534 0.310 1.00 87.56 107 SER A N 1
ATOM 814 C CA . SER A 1 107 ? -12.536 7.057 1.421 1.00 87.56 107 SER A CA 1
ATOM 815 C C . SER A 1 107 ? -12.789 5.540 1.362 1.00 87.56 107 SER A C 1
ATOM 817 O O . SER A 1 107 ? -12.809 4.857 2.390 1.00 87.56 107 SER A O 1
ATOM 819 N N . ASN A 1 108 ? -12.910 4.993 0.148 1.00 87.94 108 ASN A N 1
ATOM 820 C CA . ASN A 1 108 ? -13.105 3.562 -0.074 1.00 87.94 108 ASN A CA 1
ATOM 821 C C . ASN A 1 108 ? -11.855 2.763 0.313 1.00 87.94 108 ASN A C 1
ATOM 823 O O . ASN A 1 108 ? -11.972 1.770 1.029 1.00 87.94 108 ASN A O 1
ATOM 827 N N . ALA A 1 109 ? -10.665 3.239 -0.066 1.00 87.56 109 ALA A N 1
ATOM 828 C CA . ALA A 1 109 ? -9.405 2.588 0.282 1.00 87.56 109 ALA A CA 1
ATOM 829 C C . ALA A 1 1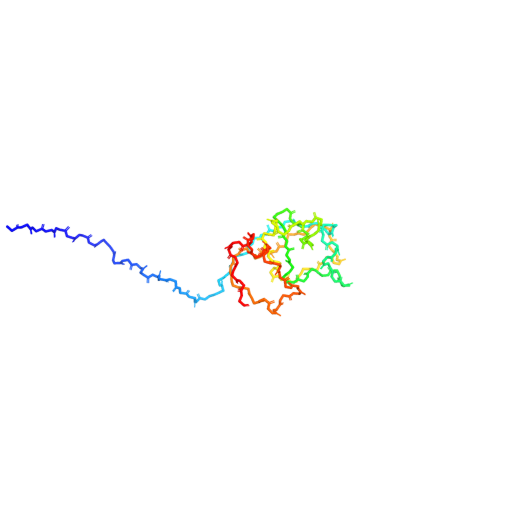09 ? -9.162 2.610 1.800 1.00 87.56 109 ALA A C 1
ATOM 831 O O . ALA A 1 109 ? -8.780 1.595 2.384 1.00 87.56 109 ALA A O 1
ATOM 832 N N . LYS A 1 110 ? -9.461 3.732 2.473 1.00 88.56 110 LYS A N 1
ATOM 833 C CA . LYS A 1 110 ? -9.409 3.820 3.946 1.00 88.56 110 LYS A CA 1
ATOM 834 C C . LYS A 1 110 ? -10.358 2.820 4.606 1.00 88.56 110 LYS A C 1
ATOM 836 O O . LYS A 1 110 ? -9.992 2.173 5.580 1.00 88.56 110 LYS A O 1
ATOM 841 N N . SER A 1 111 ? -11.560 2.665 4.052 1.00 88.81 111 SER A N 1
ATOM 842 C CA . SER A 1 111 ? -12.570 1.734 4.570 1.00 88.81 111 SER A CA 1
ATOM 843 C C . SER A 1 111 ? -12.183 0.262 4.373 1.00 88.81 111 SER A C 1
ATOM 845 O O . SER A 1 111 ? -12.549 -0.585 5.191 1.00 88.81 111 SER A O 1
ATOM 847 N N . ALA A 1 112 ? -11.435 -0.054 3.311 1.00 90.12 112 ALA A N 1
ATOM 848 C CA . ALA A 1 112 ? -10.874 -1.385 3.081 1.00 90.12 112 ALA A CA 1
ATOM 849 C C . ALA A 1 112 ? -9.731 -1.702 4.065 1.00 90.12 112 ALA A C 1
ATOM 851 O O . ALA A 1 112 ? -9.687 -2.793 4.639 1.00 90.12 112 ALA A O 1
ATOM 852 N N . MET A 1 113 ? -8.875 -0.718 4.361 1.00 90.88 113 MET A N 1
ATOM 853 C CA . MET A 1 113 ? -7.759 -0.819 5.310 1.00 90.88 113 MET A CA 1
ATOM 854 C C . MET A 1 113 ? -8.203 -0.641 6.775 1.00 90.88 113 MET A C 1
ATOM 856 O O . MET A 1 113 ? -7.726 0.234 7.492 1.00 90.88 113 MET A O 1
ATOM 860 N N . LYS A 1 114 ? -9.100 -1.511 7.250 1.00 85.94 114 LYS A N 1
ATOM 861 C CA . LYS A 1 114 ? -9.789 -1.403 8.560 1.00 85.94 114 LYS A CA 1
ATOM 862 C C . LYS A 1 114 ? -8.881 -1.313 9.793 1.00 85.94 114 LYS A C 1
ATOM 864 O O . LYS A 1 114 ? -9.341 -0.921 10.860 1.00 85.94 114 LYS A O 1
ATOM 869 N N . MET A 1 115 ? -7.633 -1.752 9.671 1.00 87.50 115 MET A N 1
ATOM 870 C CA . MET A 1 115 ? -6.653 -1.791 10.760 1.00 87.50 115 MET A CA 1
ATOM 871 C C . MET A 1 115 ? -5.678 -0.603 10.736 1.00 87.50 115 MET A C 1
ATOM 873 O O . MET A 1 115 ? -4.878 -0.456 11.661 1.00 87.50 115 MET A O 1
ATOM 877 N N . LEU A 1 116 ? -5.762 0.262 9.721 1.00 88.19 116 LEU A N 1
ATOM 878 C CA . LEU A 1 116 ? -5.017 1.513 9.641 1.00 88.19 116 LEU A CA 1
ATOM 879 C C . LEU A 1 116 ? -5.920 2.680 10.030 1.00 88.19 116 LEU A C 1
ATOM 881 O O . LEU A 1 116 ? -7.004 2.856 9.473 1.00 88.19 116 LEU A O 1
ATOM 885 N N . LEU A 1 117 ? -5.447 3.509 10.958 1.00 87.19 117 LEU A N 1
ATOM 886 C CA . LEU A 1 117 ? -6.081 4.787 11.257 1.00 87.19 117 LEU A CA 1
ATOM 887 C C . LEU A 1 117 ? -5.273 5.914 10.617 1.00 87.19 117 LEU A C 1
ATOM 889 O O . LEU A 1 117 ? -4.098 6.100 10.927 1.00 87.19 117 LEU A O 1
ATOM 893 N N . PHE A 1 118 ? -5.920 6.672 9.739 1.00 84.25 118 PHE A N 1
ATOM 894 C CA . PHE A 1 118 ? -5.336 7.844 9.093 1.00 84.25 118 PHE A CA 1
ATOM 895 C C . PHE A 1 118 ? -5.598 9.083 9.958 1.00 84.25 118 PHE A C 1
ATOM 897 O O . PHE A 1 118 ? -6.747 9.324 10.339 1.00 84.25 118 PHE A O 1
ATOM 904 N N . ILE A 1 119 ? -4.535 9.821 10.290 1.00 81.62 119 ILE A N 1
ATOM 905 C CA . ILE A 1 119 ? -4.537 11.043 11.115 1.00 81.62 119 ILE A CA 1
ATOM 906 C C . ILE A 1 119 ? -4.046 12.229 10.278 1.00 81.62 119 ILE A C 1
ATOM 908 O O . ILE A 1 119 ? -3.117 12.030 9.457 1.00 81.62 119 ILE A O 1
#

Organism: Clostridium botulinum (NCBI:txid1491)

Radius of gyration: 20.29 Å; chains: 1; bounding box: 43×31×71 Å

Foldseek 3Di:
DDDDDDDDPDDDPPPVDDPDDQWWDWDWAKAFCVQCVVQADPQQKRAWFFFAFNNRHGDPCPPHNLLRGQFTFHHIDHCNPPPRIDTTIGILADEAAQVPHPDRRDPSNVVNSVRYHYD

pLDDT: mean 81.06, std 13.74, range [43.72, 93.12]